Protein AF-A0A2M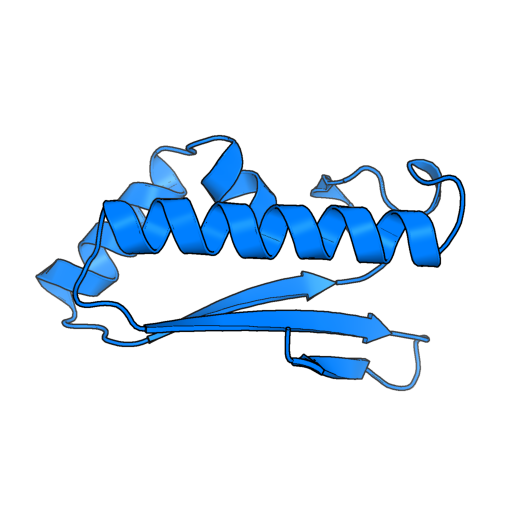6WX34-F1 (afdb_monomer_lite)

Radius of gyration: 13.76 Å; chains: 1; bounding box: 34×22×38 Å

Organism: NCBI:txid1974513

Foldseek 3Di:
DFPLLVCLVVVPVVSVVVLVCCCPVVVDAEDEDEHEAQGVVCVGPVNAPDSVRVVVVSVVSLVVSVVSCCVVRVRHHYWYWYWYDPPPDIDTDTD

Structure (mmCIF, N/CA/C/O backbone):
data_AF-A0A2M6WX34-F1
#
_entry.id   AF-A0A2M6WX34-F1
#
loop_
_atom_site.group_PDB
_atom_site.id
_atom_site.type_symbol
_atom_site.label_atom_id
_atom_site.label_alt_id
_atom_site.label_comp_id
_atom_site.label_asym_id
_atom_site.label_entity_id
_atom_site.label_seq_id
_atom_site.pdbx_PDB_ins_code
_atom_site.Cartn_x
_atom_site.Cartn_y
_atom_site.Cartn_z
_atom_site.occupancy
_atom_site.B_iso_or_equiv
_atom_site.auth_seq_id
_atom_site.auth_comp_id
_atom_site.auth_asym_id
_atom_site.auth_atom_id
_atom_site.pdbx_PDB_model_num
ATOM 1 N N . MET A 1 1 ? 8.625 5.002 6.043 1.00 50.88 1 MET A N 1
ATOM 2 C CA . MET A 1 1 ? 7.659 6.014 5.564 1.00 50.88 1 MET A CA 1
ATOM 3 C C . MET A 1 1 ? 6.290 5.628 6.093 1.00 50.88 1 MET A C 1
ATOM 5 O O . MET A 1 1 ? 5.923 4.470 5.941 1.00 50.88 1 MET A O 1
ATOM 9 N N . ALA A 1 2 ? 5.576 6.537 6.755 1.00 62.66 2 ALA A N 1
ATOM 10 C CA . ALA A 1 2 ? 4.171 6.301 7.087 1.00 62.66 2 ALA A CA 1
ATOM 11 C C . ALA A 1 2 ? 3.320 6.454 5.810 1.00 62.66 2 ALA A C 1
ATOM 13 O O . ALA A 1 2 ? 3.632 7.304 4.980 1.00 62.66 2 ALA A O 1
ATOM 14 N N . GLY A 1 3 ? 2.269 5.644 5.647 1.00 76.31 3 GLY A N 1
ATOM 15 C CA . GLY A 1 3 ? 1.323 5.766 4.529 1.00 76.31 3 GLY A CA 1
ATOM 16 C C . GLY A 1 3 ? 1.855 5.314 3.165 1.00 76.31 3 GLY A C 1
ATOM 17 O O . GLY A 1 3 ? 1.828 6.089 2.217 1.00 76.31 3 GLY A O 1
ATOM 18 N N . GLY A 1 4 ? 2.300 4.059 3.034 1.00 81.12 4 GLY A N 1
ATOM 19 C CA . GLY A 1 4 ? 2.825 3.526 1.765 1.00 81.12 4 GLY A CA 1
ATOM 20 C C . GLY A 1 4 ? 1.858 3.672 0.580 1.00 81.12 4 GLY A C 1
ATOM 21 O O . GLY A 1 4 ? 2.244 4.202 -0.457 1.00 81.12 4 GLY A O 1
ATOM 22 N N . ALA A 1 5 ? 0.587 3.288 0.752 1.00 86.81 5 ALA A N 1
ATOM 23 C CA . ALA A 1 5 ? -0.439 3.474 -0.280 1.00 86.81 5 ALA A CA 1
ATOM 24 C C . ALA A 1 5 ? -0.663 4.959 -0.614 1.00 86.81 5 ALA A C 1
ATOM 26 O O . ALA A 1 5 ? -0.714 5.330 -1.783 1.00 86.81 5 ALA A O 1
ATOM 27 N N . LYS A 1 6 ? -0.706 5.819 0.410 1.00 89.38 6 LYS A N 1
ATOM 28 C CA . LYS A 1 6 ? -0.867 7.267 0.247 1.00 89.38 6 LYS A CA 1
ATOM 29 C C . LYS A 1 6 ? 0.273 7.882 -0.561 1.00 89.38 6 LYS A C 1
ATOM 31 O O . LYS A 1 6 ? 0.016 8.628 -1.491 1.00 89.38 6 LYS A O 1
ATOM 36 N N . ALA A 1 7 ? 1.519 7.502 -0.287 1.00 88.69 7 ALA A N 1
ATOM 37 C CA . ALA A 1 7 ? 2.670 8.024 -1.020 1.00 88.69 7 ALA A CA 1
ATOM 38 C C . ALA A 1 7 ? 2.654 7.648 -2.516 1.00 88.69 7 ALA A C 1
ATOM 40 O O . ALA A 1 7 ? 3.112 8.430 -3.352 1.00 88.69 7 ALA A O 1
ATOM 41 N N . VAL A 1 8 ? 2.108 6.473 -2.857 1.00 89.50 8 VAL A N 1
ATOM 42 C CA . VAL A 1 8 ? 1.879 6.064 -4.254 1.00 89.50 8 VAL A CA 1
ATOM 43 C C . VAL A 1 8 ? 0.767 6.899 -4.892 1.00 89.50 8 VAL A C 1
ATOM 45 O O . VAL A 1 8 ? 0.937 7.362 -6.016 1.00 89.50 8 VAL A O 1
ATOM 48 N N . LEU A 1 9 ? -0.345 7.121 -4.183 1.00 90.69 9 LEU A N 1
ATOM 49 C CA . LEU A 1 9 ? -1.466 7.939 -4.664 1.00 90.69 9 LEU A CA 1
ATOM 50 C C . LEU A 1 9 ? -1.068 9.395 -4.892 1.00 90.69 9 LEU A C 1
ATOM 52 O O . LEU A 1 9 ? -1.366 9.959 -5.942 1.00 90.69 9 LEU A O 1
ATOM 56 N N . ASP A 1 10 ? -0.308 9.958 -3.958 1.00 90.75 10 ASP A N 1
ATOM 57 C CA . ASP A 1 10 ? 0.250 11.307 -4.045 1.00 90.75 10 ASP A CA 1
ATOM 58 C C . ASP A 1 10 ? 1.350 11.408 -5.124 1.00 90.75 10 ASP A C 1
ATOM 60 O O . ASP A 1 10 ? 1.933 12.470 -5.319 1.00 90.75 10 ASP A O 1
ATOM 64 N N . SER A 1 11 ? 1.649 10.309 -5.835 1.00 82.06 11 SER A N 1
ATOM 65 C CA . SER A 1 11 ? 2.666 10.227 -6.889 1.00 82.06 11 SER A CA 1
ATOM 66 C C . SER A 1 11 ? 4.025 10.756 -6.434 1.00 82.06 11 SER A C 1
ATOM 68 O O . SER A 1 11 ? 4.732 11.431 -7.181 1.00 82.06 11 SER A O 1
ATOM 70 N N . THR A 1 12 ? 4.402 10.438 -5.192 1.00 85.25 12 THR A N 1
ATOM 71 C CA . THR A 1 12 ? 5.666 10.900 -4.615 1.00 85.25 12 THR A CA 1
ATOM 72 C C . THR A 1 12 ? 6.823 10.358 -5.452 1.00 85.25 12 THR A C 1
ATOM 74 O O . THR A 1 12 ? 7.037 9.142 -5.500 1.00 85.25 12 THR A O 1
ATOM 77 N N . GLU A 1 13 ? 7.585 11.253 -6.089 1.00 88.56 13 GLU A N 1
ATOM 78 C CA . GLU A 1 13 ? 8.639 10.892 -7.048 1.00 88.56 13 GLU A CA 1
ATOM 79 C C . GLU A 1 13 ? 9.631 9.884 -6.453 1.00 88.56 13 GLU A C 1
ATOM 81 O O . GLU A 1 13 ? 9.960 8.879 -7.080 1.00 88.56 13 GLU A O 1
ATOM 86 N N . THR A 1 14 ? 10.019 10.081 -5.192 1.00 90.25 14 THR A N 1
ATOM 87 C CA . THR A 1 14 ? 10.921 9.182 -4.462 1.00 90.25 14 THR A CA 1
ATOM 88 C C . THR A 1 14 ? 10.399 7.745 -4.389 1.00 90.25 14 THR A C 1
ATOM 90 O O . THR A 1 14 ? 11.173 6.804 -4.552 1.00 90.25 14 THR A O 1
ATOM 93 N N . VAL A 1 15 ? 9.095 7.551 -4.160 1.00 92.12 15 VAL A N 1
ATOM 94 C CA . VAL A 1 15 ? 8.496 6.212 -4.038 1.00 92.12 15 VAL A CA 1
ATOM 95 C C . VAL A 1 15 ? 8.397 5.543 -5.401 1.00 92.12 15 VAL A C 1
ATOM 97 O O . VAL A 1 15 ? 8.803 4.391 -5.541 1.00 92.12 15 VAL A O 1
ATOM 100 N N . LEU A 1 16 ? 7.924 6.261 -6.421 1.00 92.62 16 LEU A N 1
ATOM 101 C CA . LEU A 1 16 ? 7.824 5.710 -7.773 1.00 92.62 16 LEU A CA 1
ATOM 102 C C . LEU A 1 16 ? 9.203 5.363 -8.346 1.00 92.62 16 LEU A C 1
ATOM 104 O O . LEU A 1 16 ? 9.365 4.295 -8.932 1.00 92.62 16 LEU A O 1
ATOM 108 N N . LYS A 1 17 ? 10.213 6.203 -8.101 1.00 94.56 17 LYS A N 1
ATOM 109 C CA . LYS A 1 17 ? 11.600 5.942 -8.502 1.00 94.56 17 LYS A CA 1
ATOM 110 C C . LYS A 1 17 ? 12.204 4.749 -7.762 1.00 94.56 17 LYS A C 1
ATOM 112 O O . LYS A 1 17 ? 12.927 3.957 -8.360 1.00 94.56 17 LYS A O 1
ATOM 117 N N . ALA A 1 18 ? 11.891 4.570 -6.478 1.00 94.38 18 ALA A N 1
ATOM 118 C CA . ALA A 1 18 ? 12.322 3.386 -5.736 1.00 94.38 18 ALA A CA 1
ATOM 119 C C . ALA A 1 18 ? 11.705 2.097 -6.311 1.00 94.38 18 ALA A C 1
ATOM 121 O O . ALA A 1 18 ? 12.412 1.103 -6.473 1.00 94.38 18 ALA A O 1
ATOM 122 N N . ILE A 1 19 ? 10.417 2.128 -6.671 1.00 94.75 19 ILE A N 1
ATOM 123 C CA . ILE A 1 19 ? 9.730 1.005 -7.329 1.00 94.75 19 ILE A CA 1
ATOM 124 C C . ILE A 1 19 ? 10.348 0.720 -8.703 1.00 94.75 19 ILE A C 1
ATOM 126 O O . ILE A 1 19 ? 10.602 -0.437 -9.035 1.00 94.75 19 ILE A O 1
ATOM 130 N N . GLU A 1 20 ? 10.650 1.759 -9.481 1.00 95.56 20 GLU A N 1
ATOM 131 C CA . GLU A 1 20 ? 11.307 1.627 -10.782 1.00 95.56 20 GLU A CA 1
ATOM 132 C C . GLU A 1 20 ? 12.689 0.977 -10.662 1.00 95.56 20 GLU A C 1
ATOM 134 O O . GLU A 1 20 ? 12.993 0.032 -11.390 1.00 95.56 20 GLU A O 1
ATOM 139 N N . ILE A 1 21 ? 13.527 1.437 -9.729 1.00 96.00 21 ILE A N 1
ATOM 140 C CA . ILE A 1 21 ? 14.854 0.855 -9.488 1.00 96.00 21 ILE A CA 1
ATOM 141 C C . ILE A 1 21 ? 14.718 -0.607 -9.049 1.00 96.00 21 ILE A C 1
ATOM 143 O O . ILE A 1 21 ? 15.429 -1.475 -9.559 1.00 96.00 21 ILE A O 1
ATOM 147 N N . PHE A 1 22 ? 13.773 -0.906 -8.155 1.00 95.94 22 PHE A N 1
ATOM 148 C CA . PHE A 1 22 ? 13.485 -2.273 -7.726 1.00 95.94 22 PHE A CA 1
ATOM 149 C C . PHE A 1 22 ? 13.111 -3.184 -8.906 1.00 95.94 22 PHE A C 1
ATOM 151 O O . PHE A 1 22 ? 13.685 -4.264 -9.052 1.00 95.94 22 PHE A O 1
ATOM 158 N N . ALA A 1 23 ? 12.208 -2.736 -9.781 1.00 95.44 23 ALA A N 1
ATOM 159 C CA . ALA A 1 23 ? 11.758 -3.507 -10.936 1.00 95.44 23 ALA A CA 1
ATOM 160 C C . ALA A 1 23 ? 12.851 -3.666 -12.007 1.00 95.44 23 ALA A C 1
ATOM 162 O O . ALA A 1 23 ? 13.060 -4.757 -12.535 1.00 95.44 23 ALA A O 1
ATOM 163 N N . THR A 1 24 ? 13.563 -2.584 -12.332 1.00 94.56 24 THR A N 1
ATOM 164 C CA . THR A 1 24 ? 14.446 -2.533 -13.509 1.00 94.56 24 THR A CA 1
ATOM 165 C C . THR A 1 24 ? 15.889 -2.923 -13.212 1.00 94.56 24 THR A C 1
ATOM 167 O O . THR A 1 24 ? 16.530 -3.545 -14.057 1.00 94.56 24 THR A O 1
ATOM 170 N N . LYS A 1 25 ? 16.420 -2.566 -12.036 1.00 95.69 25 LYS A N 1
ATOM 171 C CA . LYS A 1 25 ? 17.827 -2.805 -11.666 1.00 95.69 25 LYS A CA 1
ATOM 172 C C . LYS A 1 25 ? 18.002 -4.025 -10.782 1.00 95.69 25 LYS A C 1
ATOM 174 O O . LYS A 1 25 ? 19.005 -4.717 -10.902 1.00 95.69 25 LYS A O 1
ATOM 179 N N . HIS A 1 26 ? 17.034 -4.287 -9.910 1.00 95.44 26 HIS A N 1
ATOM 180 C CA . HIS A 1 26 ? 17.080 -5.436 -9.007 1.00 95.44 26 HIS A CA 1
ATOM 181 C C . HIS A 1 26 ? 16.205 -6.601 -9.469 1.00 95.44 26 HIS A C 1
ATOM 183 O O . HIS A 1 26 ? 16.199 -7.641 -8.816 1.00 95.44 26 HIS A O 1
ATOM 189 N N . HIS A 1 27 ? 15.489 -6.448 -10.591 1.00 94.19 27 HIS A N 1
ATOM 190 C CA . HIS A 1 27 ? 14.606 -7.473 -11.157 1.00 94.19 27 HIS A CA 1
ATOM 191 C C . HIS A 1 27 ? 13.601 -8.028 -10.140 1.00 94.19 27 HIS A C 1
ATOM 193 O O . HIS A 1 27 ? 13.228 -9.205 -10.175 1.00 94.19 27 HIS A O 1
ATOM 199 N N . GLY A 1 28 ? 13.170 -7.167 -9.218 1.00 95.62 28 GLY A N 1
ATOM 200 C CA . GLY A 1 28 ? 12.131 -7.480 -8.260 1.00 95.62 28 GLY A CA 1
ATOM 201 C C . GLY A 1 28 ? 10.828 -7.821 -8.977 1.00 95.62 28 GLY A C 1
ATOM 202 O O . GLY A 1 28 ? 10.495 -7.216 -9.992 1.00 95.62 28 GLY A O 1
ATOM 203 N N . ARG A 1 29 ? 10.096 -8.811 -8.458 1.00 95.81 29 ARG A N 1
ATOM 204 C CA . ARG A 1 29 ? 8.856 -9.312 -9.082 1.00 95.81 29 ARG A CA 1
ATOM 205 C C . ARG A 1 29 ? 7.610 -9.098 -8.245 1.00 95.81 29 ARG A C 1
ATOM 207 O O . ARG A 1 29 ? 6.514 -9.233 -8.768 1.00 95.81 29 ARG A O 1
ATOM 214 N N . LYS A 1 30 ? 7.764 -8.805 -6.955 1.00 96.88 30 LYS A N 1
ATOM 215 C CA . LYS A 1 30 ? 6.645 -8.721 -6.023 1.00 96.88 30 LYS A CA 1
ATOM 216 C C . LYS A 1 30 ? 6.821 -7.564 -5.057 1.00 96.88 30 LYS A C 1
ATOM 218 O O . LYS A 1 30 ? 7.880 -7.425 -4.449 1.00 96.88 30 LYS A O 1
ATOM 223 N N . ILE A 1 31 ? 5.769 -6.771 -4.906 1.00 95.06 31 ILE A N 1
ATOM 224 C CA . ILE A 1 31 ? 5.649 -5.714 -3.907 1.00 95.06 31 ILE A CA 1
ATOM 225 C C . ILE A 1 31 ? 4.471 -6.043 -3.000 1.00 95.06 31 ILE A C 1
ATOM 227 O O . ILE A 1 31 ? 3.407 -6.460 -3.455 1.00 95.06 31 ILE A O 1
ATOM 231 N N . ILE A 1 32 ? 4.667 -5.832 -1.704 1.00 95.44 32 ILE A N 1
ATOM 232 C CA . ILE A 1 32 ? 3.597 -5.880 -0.717 1.00 95.44 32 ILE A CA 1
ATOM 233 C C . ILE A 1 32 ? 3.322 -4.445 -0.277 1.00 95.44 32 ILE A C 1
ATOM 235 O O . ILE A 1 32 ? 4.222 -3.773 0.228 1.00 95.44 32 ILE A O 1
ATOM 239 N N . ILE A 1 33 ? 2.088 -3.978 -0.465 1.00 93.81 33 ILE A N 1
ATOM 240 C CA . ILE A 1 33 ? 1.628 -2.708 0.099 1.00 93.81 33 ILE A CA 1
ATOM 241 C C . ILE A 1 33 ? 0.741 -3.024 1.286 1.00 93.81 33 ILE A C 1
ATOM 243 O O . ILE A 1 33 ? -0.213 -3.794 1.186 1.00 93.81 33 ILE A O 1
ATOM 247 N N . LEU A 1 34 ? 1.049 -2.390 2.407 1.00 93.00 34 LEU A N 1
ATOM 248 C CA . LEU A 1 34 ? 0.282 -2.540 3.623 1.00 93.00 34 LEU A CA 1
ATOM 249 C C . LEU A 1 34 ? -0.186 -1.184 4.140 1.00 93.00 34 LEU A C 1
ATOM 251 O O . LEU A 1 34 ? 0.562 -0.204 4.109 1.00 93.00 34 LEU A O 1
ATOM 255 N N . SER A 1 35 ? -1.431 -1.136 4.601 1.00 92.25 35 SER A N 1
ATOM 256 C CA . SER A 1 35 ? -1.946 -0.029 5.406 1.00 92.25 35 SER A CA 1
ATOM 257 C C . SER A 1 35 ? -2.346 -0.579 6.762 1.00 92.25 35 SER A C 1
ATOM 259 O O . SER A 1 35 ? -2.990 -1.619 6.839 1.00 92.25 35 SER A O 1
ATOM 261 N N . HIS A 1 36 ? -1.939 0.099 7.826 1.00 91.56 36 HIS A N 1
ATOM 262 C CA . HIS A 1 36 ? -2.293 -0.286 9.183 1.00 91.56 36 HIS A CA 1
ATOM 263 C C . HIS A 1 36 ? -3.339 0.668 9.744 1.00 91.56 36 HIS A C 1
ATOM 265 O O . HIS A 1 36 ? -3.423 1.821 9.322 1.00 91.56 36 HIS A O 1
ATOM 271 N N . ARG A 1 37 ? -4.106 0.185 10.713 1.00 89.44 37 ARG A N 1
ATOM 272 C CA . ARG A 1 37 ? -5.006 1.002 11.519 1.00 89.44 37 ARG A CA 1
ATOM 273 C C . ARG A 1 37 ? -4.245 2.058 12.319 1.00 89.44 37 ARG A C 1
ATOM 275 O O . ARG A 1 37 ? -3.084 1.849 12.672 1.00 89.44 37 ARG A O 1
ATOM 282 N N . ASP A 1 38 ? -4.904 3.174 12.608 1.00 88.81 38 ASP A N 1
ATOM 283 C CA . ASP A 1 38 ? -4.333 4.342 13.277 1.00 88.81 38 ASP A CA 1
ATOM 284 C C . ASP A 1 38 ? -3.105 4.892 12.534 1.00 88.81 38 ASP A C 1
ATOM 286 O O . ASP A 1 38 ? -2.054 5.207 13.098 1.00 88.81 38 ASP A O 1
ATOM 290 N N . CYS A 1 39 ? -3.199 4.955 11.203 1.00 86.19 39 CYS A N 1
ATOM 291 C CA . CYS A 1 39 ? -2.081 5.419 10.396 1.00 86.19 39 CYS A CA 1
ATOM 292 C C . CYS A 1 39 ? -1.916 6.938 10.497 1.00 86.19 39 CYS A C 1
ATOM 294 O O . CYS A 1 39 ? -2.735 7.707 9.990 1.00 86.19 39 CYS A O 1
ATOM 296 N N . GLY A 1 40 ? -0.789 7.387 11.059 1.00 84.69 40 GLY A N 1
ATOM 297 C CA . GLY A 1 40 ? -0.478 8.813 11.202 1.00 84.69 40 GLY A CA 1
ATOM 298 C C . GLY A 1 40 ? -0.466 9.594 9.881 1.00 84.69 40 GLY A C 1
ATOM 299 O O . GLY A 1 40 ? -0.854 10.758 9.855 1.00 84.69 40 GLY A O 1
ATOM 300 N N . ALA A 1 41 ? -0.125 8.955 8.756 1.00 86.31 41 ALA A N 1
ATOM 301 C CA . ALA A 1 41 ? -0.173 9.598 7.436 1.00 86.31 41 ALA A CA 1
ATOM 302 C C . ALA A 1 41 ? -1.602 9.950 6.982 1.00 86.31 41 ALA A C 1
ATOM 304 O O . ALA A 1 41 ? -1.783 10.805 6.113 1.00 86.31 41 ALA A O 1
ATOM 305 N N . TYR A 1 42 ? -2.607 9.302 7.569 1.00 86.00 42 TYR A N 1
ATOM 306 C CA . TYR A 1 42 ? -4.026 9.546 7.330 1.00 86.00 42 TYR A CA 1
ATOM 307 C C . TYR A 1 42 ? -4.680 10.387 8.436 1.00 86.00 42 TYR A C 1
ATOM 309 O O . TYR A 1 42 ? -5.872 10.653 8.359 1.00 86.00 42 TYR A O 1
ATOM 317 N N . GLY A 1 43 ? -3.910 10.843 9.431 1.00 86.88 43 GLY A N 1
ATOM 318 C CA . GLY A 1 43 ? -4.421 11.587 10.587 1.00 86.88 43 GLY A CA 1
ATOM 319 C C . GLY A 1 43 ? -4.848 10.709 11.770 1.00 86.88 43 GLY A C 1
ATOM 320 O O . GLY A 1 43 ? -5.405 11.231 12.737 1.00 86.88 43 GLY A O 1
ATOM 321 N N . GLY A 1 44 ? -4.558 9.403 11.716 1.00 88.31 44 GLY A N 1
ATOM 322 C CA . GLY A 1 44 ? -4.885 8.434 12.764 1.00 88.31 44 GLY A CA 1
ATOM 323 C C . GLY A 1 44 ? -6.388 8.239 12.973 1.00 88.31 44 GLY A C 1
ATOM 324 O O . GLY A 1 44 ? -7.212 8.722 12.197 1.00 88.31 44 GLY A O 1
ATOM 325 N N . ILE A 1 45 ? -6.757 7.576 14.070 1.00 85.88 45 ILE A N 1
ATOM 326 C CA . ILE A 1 45 ? -8.154 7.243 14.405 1.00 85.88 45 ILE A CA 1
ATOM 327 C C . ILE A 1 45 ? -9.088 8.460 14.470 1.00 85.88 45 ILE A C 1
ATOM 329 O O . ILE A 1 45 ? -10.291 8.328 14.269 1.00 85.88 45 ILE A O 1
ATOM 333 N N . LYS A 1 46 ? -8.554 9.661 14.733 1.00 90.44 46 LYS A N 1
ATOM 334 C CA . LYS A 1 46 ? -9.341 10.902 14.843 1.00 90.44 46 LYS A CA 1
ATOM 335 C C . LYS A 1 46 ? -9.813 11.439 13.490 1.00 90.44 46 LYS A C 1
ATOM 337 O O . LYS A 1 46 ? -10.700 12.288 13.464 1.00 90.44 46 LYS A O 1
ATOM 342 N N . ALA A 1 47 ? -9.217 10.986 12.389 1.00 91.75 47 ALA A N 1
ATOM 343 C CA . ALA A 1 47 ? -9.570 11.428 11.043 1.00 91.75 47 ALA A CA 1
ATOM 344 C C . ALA A 1 47 ? -10.789 10.694 10.456 1.00 91.75 47 ALA A C 1
ATOM 346 O O . ALA A 1 47 ? -11.295 11.099 9.410 1.00 91.75 47 ALA A O 1
ATOM 347 N N . PHE A 1 48 ? -11.267 9.638 11.121 1.00 93.50 48 PHE A N 1
ATOM 348 C CA . PHE A 1 48 ? -12.312 8.750 10.619 1.00 93.50 48 PHE A CA 1
ATOM 349 C C . PHE A 1 48 ? -13.529 8.735 11.535 1.00 93.50 48 PHE A C 1
ATOM 351 O O . PHE A 1 48 ? -13.431 8.952 12.742 1.00 93.50 48 PHE A O 1
ATOM 358 N N . LYS A 1 49 ? -14.701 8.460 10.957 1.00 93.38 49 LYS A N 1
ATOM 359 C CA . LYS A 1 49 ? -15.962 8.415 11.718 1.00 93.38 49 LYS A CA 1
ATOM 360 C C . LYS A 1 49 ? -16.102 7.138 12.543 1.00 93.38 49 LYS A C 1
ATOM 362 O O . LYS A 1 49 ? -16.777 7.137 13.569 1.00 93.38 49 LYS A O 1
ATOM 367 N N . SER A 1 50 ? -15.503 6.050 12.072 1.00 93.69 50 SER A N 1
ATOM 368 C CA . SER A 1 50 ? -15.514 4.742 12.720 1.00 93.69 50 SER A CA 1
ATOM 369 C C . SER A 1 50 ? -14.323 3.894 12.248 1.00 93.69 50 SER A C 1
ATOM 371 O O . SER A 1 50 ? -13.724 4.195 11.213 1.00 93.69 50 SER A O 1
ATOM 373 N N . PRO A 1 51 ? -13.988 2.799 12.954 1.00 90.19 51 PRO A N 1
ATOM 374 C CA . PRO A 1 51 ? -12.980 1.842 12.491 1.00 90.19 51 PRO A CA 1
ATOM 375 C C . PRO A 1 51 ? -13.277 1.239 11.111 1.00 90.19 51 PRO A C 1
ATOM 377 O O . PRO A 1 51 ? -12.367 0.974 10.331 1.00 90.19 51 PRO A O 1
ATOM 380 N N . GLU A 1 52 ? -14.556 1.030 10.795 1.00 93.19 52 GLU A N 1
ATOM 381 C CA . GLU A 1 52 ? -14.986 0.529 9.487 1.00 93.19 52 GLU A CA 1
ATOM 382 C C . GLU A 1 52 ? -14.791 1.577 8.385 1.00 93.19 52 GLU A C 1
ATOM 384 O O . GLU A 1 52 ? -14.384 1.233 7.277 1.00 93.19 52 GLU A O 1
ATOM 389 N N . ASP A 1 53 ? -15.040 2.856 8.683 1.00 94.50 53 ASP A N 1
ATOM 390 C CA . ASP A 1 53 ? -14.775 3.978 7.773 1.00 94.50 53 ASP A CA 1
ATOM 391 C C . ASP A 1 53 ? -13.274 4.083 7.447 1.00 94.50 53 ASP A C 1
ATOM 393 O O . ASP A 1 53 ? -12.896 4.160 6.275 1.00 94.50 53 ASP A O 1
ATOM 397 N N . GLU A 1 54 ? -12.418 3.958 8.468 1.00 93.88 54 GLU A N 1
ATOM 398 C CA . GLU A 1 54 ? -10.962 3.884 8.309 1.00 93.88 54 GLU A CA 1
ATOM 399 C C . GLU A 1 54 ? -10.546 2.703 7.426 1.00 93.88 54 GLU A C 1
ATOM 401 O O . GLU A 1 54 ? -9.861 2.893 6.416 1.00 93.88 54 GLU A O 1
ATOM 406 N N . LYS A 1 55 ? -10.998 1.486 7.756 1.00 93.44 55 LYS A N 1
ATOM 407 C CA . LYS A 1 55 ? -10.671 0.277 6.987 1.00 93.44 55 LYS A CA 1
ATOM 408 C C . LYS A 1 55 ? -11.103 0.415 5.528 1.00 93.44 55 LYS A C 1
ATOM 410 O O . LYS A 1 55 ? -10.309 0.165 4.626 1.00 93.44 55 LYS A O 1
ATOM 415 N N . ASN A 1 56 ? -12.326 0.879 5.279 1.00 94.88 56 ASN A N 1
ATOM 416 C CA . ASN A 1 56 ? -12.846 1.075 3.928 1.00 94.88 56 ASN A CA 1
ATOM 417 C C . ASN A 1 56 ? -12.022 2.087 3.127 1.00 94.88 56 ASN A C 1
ATOM 419 O O . ASN A 1 56 ? -11.746 1.857 1.946 1.00 94.88 56 ASN A O 1
ATOM 423 N N . LYS A 1 57 ? -11.618 3.204 3.743 1.00 94.81 57 LYS A N 1
ATOM 424 C CA . LYS A 1 57 ? -10.775 4.205 3.084 1.00 94.81 57 LYS A CA 1
ATOM 425 C C . LYS A 1 57 ? -9.391 3.642 2.765 1.00 94.81 57 LYS A C 1
ATOM 427 O O . LYS A 1 57 ? -8.959 3.726 1.617 1.00 94.81 57 LYS A O 1
ATOM 432 N N . LEU A 1 58 ? -8.731 3.019 3.737 1.00 94.44 58 LEU A N 1
ATOM 433 C CA . LEU A 1 58 ? -7.399 2.441 3.560 1.00 94.44 58 LEU A CA 1
ATOM 434 C C . LEU A 1 58 ? -7.392 1.314 2.517 1.00 94.44 58 LEU A C 1
ATOM 436 O O . LEU A 1 58 ? -6.496 1.266 1.678 1.00 94.44 58 LEU A O 1
ATOM 440 N N . THR A 1 59 ? -8.418 0.461 2.494 1.00 95.56 59 THR A N 1
ATOM 441 C CA . THR A 1 59 ? -8.595 -0.582 1.471 1.00 95.56 59 THR A CA 1
ATOM 442 C C . THR A 1 59 ? -8.785 0.004 0.072 1.00 95.56 59 THR A C 1
ATOM 444 O O . THR A 1 59 ? -8.138 -0.445 -0.876 1.00 95.56 59 THR A O 1
ATOM 447 N N . LYS A 1 60 ? -9.614 1.045 -0.086 1.00 96.69 60 LYS A N 1
ATOM 448 C CA . LYS A 1 60 ? -9.774 1.736 -1.381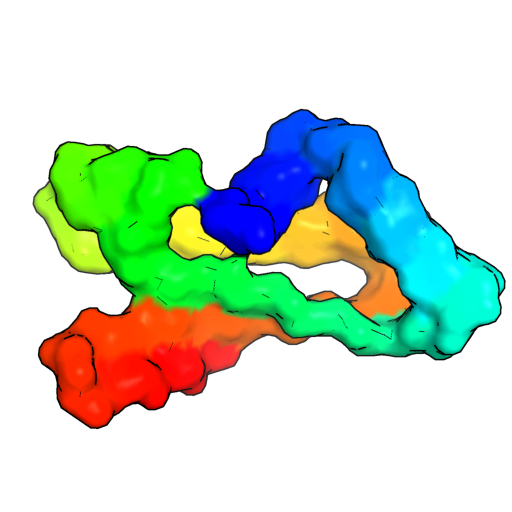 1.00 96.69 60 LYS A CA 1
ATOM 449 C C . LYS A 1 60 ? -8.461 2.343 -1.871 1.00 96.69 60 LYS A C 1
ATOM 451 O O . LYS A 1 60 ? -8.152 2.271 -3.063 1.00 96.69 60 LYS A O 1
ATOM 456 N N . ASP A 1 61 ? -7.685 2.906 -0.956 1.00 96.25 61 ASP A N 1
ATOM 457 C CA . ASP A 1 61 ? -6.412 3.542 -1.271 1.00 96.25 61 ASP A CA 1
ATOM 458 C C . ASP A 1 61 ? -5.333 2.500 -1.620 1.00 96.25 61 ASP A C 1
ATOM 460 O O . ASP A 1 61 ? -4.584 2.694 -2.577 1.00 96.25 61 ASP A O 1
ATOM 464 N N . LEU A 1 62 ? -5.317 1.341 -0.948 1.00 96.50 62 LEU A N 1
ATOM 465 C CA . LEU A 1 62 ? -4.490 0.182 -1.314 1.00 96.50 62 LEU A CA 1
ATOM 466 C C . LEU A 1 62 ? -4.790 -0.317 -2.736 1.00 96.50 62 LEU A C 1
ATOM 468 O O . LEU A 1 62 ? -3.870 -0.504 -3.534 1.00 96.50 62 LEU A O 1
ATOM 472 N N . ILE A 1 63 ? -6.070 -0.498 -3.074 1.00 97.12 63 ILE A N 1
ATOM 473 C CA . ILE A 1 63 ? -6.500 -0.946 -4.409 1.00 97.12 63 ILE A CA 1
ATOM 474 C C . ILE A 1 63 ? -6.082 0.069 -5.478 1.00 97.12 63 ILE A C 1
ATOM 476 O O . ILE A 1 63 ? -5.560 -0.301 -6.532 1.00 97.12 63 ILE A O 1
ATOM 480 N N . SER A 1 64 ? -6.258 1.358 -5.191 1.00 96.81 64 SER A N 1
ATOM 481 C CA . SER A 1 64 ? -5.880 2.441 -6.101 1.00 96.81 64 SER A CA 1
AT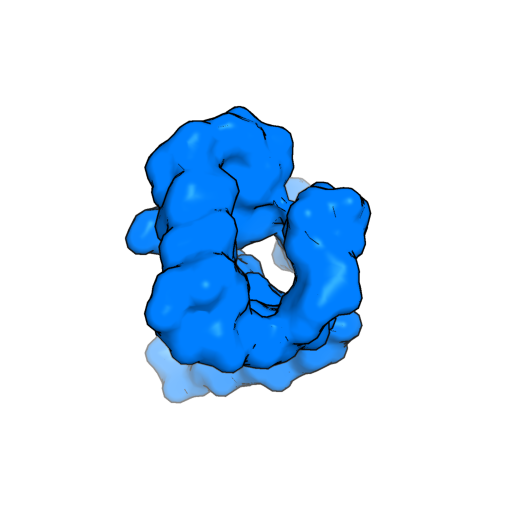OM 482 C C . SER A 1 64 ? -4.360 2.511 -6.303 1.00 96.81 64 SER A C 1
ATOM 484 O O . SER A 1 64 ? -3.894 2.641 -7.434 1.00 96.81 64 SER A O 1
ATOM 486 N N . ALA A 1 65 ? -3.571 2.324 -5.240 1.00 95.75 65 ALA A N 1
ATOM 487 C CA . ALA A 1 65 ? -2.114 2.238 -5.329 1.00 95.75 65 ALA A CA 1
ATOM 488 C C . ALA A 1 65 ? -1.660 1.030 -6.167 1.00 95.75 65 ALA A C 1
ATOM 490 O O . ALA A 1 65 ? -0.790 1.171 -7.026 1.00 95.75 65 ALA A O 1
ATOM 491 N N . LYS A 1 66 ? -2.287 -0.143 -5.988 1.00 96.56 66 LYS A N 1
ATOM 492 C CA . LYS A 1 66 ? -2.035 -1.323 -6.831 1.00 96.56 66 LYS A CA 1
ATOM 493 C C . LYS A 1 66 ? -2.302 -1.042 -8.303 1.00 96.56 66 LYS A C 1
ATOM 495 O O . LYS A 1 66 ? -1.499 -1.450 -9.136 1.00 96.56 66 LYS A O 1
ATOM 500 N N . LYS A 1 67 ? -3.387 -0.332 -8.625 1.00 96.19 67 LYS A N 1
ATOM 501 C CA . LYS A 1 67 ? -3.694 0.061 -10.004 1.00 96.19 67 LYS A CA 1
ATOM 502 C C . LYS A 1 67 ? -2.584 0.937 -10.596 1.00 96.19 67 LYS A C 1
ATOM 504 O O . LYS A 1 67 ? -2.068 0.598 -11.653 1.00 96.19 67 LYS A O 1
ATOM 509 N N . ILE A 1 68 ? -2.155 1.984 -9.886 1.00 95.06 68 ILE A N 1
ATOM 510 C CA . ILE A 1 68 ? -1.075 2.883 -10.340 1.00 95.06 68 ILE A CA 1
ATOM 511 C C . ILE A 1 68 ? 0.229 2.113 -10.587 1.00 95.06 68 ILE A C 1
ATOM 513 O O . ILE A 1 68 ? 0.895 2.327 -11.601 1.00 95.06 68 ILE A O 1
ATOM 517 N N . ILE A 1 69 ? 0.604 1.210 -9.673 1.00 94.62 69 ILE A N 1
ATOM 518 C CA . ILE A 1 69 ? 1.811 0.389 -9.833 1.00 94.62 69 ILE A CA 1
ATOM 519 C C . ILE A 1 69 ? 1.656 -0.571 -11.012 1.00 94.62 69 ILE A C 1
ATOM 521 O O . ILE A 1 69 ? 2.569 -0.661 -11.822 1.00 94.62 69 ILE A O 1
ATOM 525 N N . GLY A 1 70 ? 0.515 -1.251 -11.143 1.00 94.06 70 GLY A N 1
ATOM 526 C CA . GLY A 1 70 ? 0.267 -2.200 -12.231 1.00 94.06 70 GLY A CA 1
ATOM 527 C C . GLY A 1 70 ? 0.245 -1.549 -13.617 1.00 94.06 70 GLY A C 1
ATOM 528 O O . GLY A 1 70 ? 0.736 -2.142 -14.572 1.00 94.06 70 GLY A O 1
ATOM 529 N N . GLU A 1 71 ? -0.260 -0.317 -13.726 1.00 94.31 71 GLU A N 1
ATOM 530 C CA . GLU A 1 71 ? -0.249 0.461 -14.973 1.00 94.31 71 GLU A CA 1
ATOM 531 C C . GLU A 1 71 ? 1.168 0.907 -15.370 1.00 94.31 71 GLU A C 1
ATOM 533 O O . GLU A 1 71 ? 1.493 0.941 -16.555 1.00 94.31 71 GLU A O 1
ATOM 538 N N . LYS A 1 72 ? 2.028 1.230 -14.394 1.00 93.62 72 LYS A N 1
ATOM 539 C CA . LYS A 1 72 ? 3.408 1.690 -14.643 1.00 93.62 72 LYS A CA 1
ATOM 540 C C . LYS A 1 72 ? 4.426 0.553 -14.759 1.00 93.62 72 LYS A C 1
ATOM 542 O O . LYS A 1 72 ? 5.410 0.685 -15.480 1.00 93.62 72 LYS A O 1
ATOM 547 N N . PHE A 1 73 ? 4.214 -0.546 -14.041 1.00 94.56 73 PHE A N 1
ATOM 548 C CA . PHE A 1 73 ? 5.184 -1.620 -13.839 1.00 94.56 73 PHE A CA 1
ATOM 549 C C . PHE A 1 73 ? 4.513 -2.986 -14.029 1.00 94.56 73 PHE A C 1
ATOM 551 O O . PHE A 1 73 ? 4.299 -3.741 -13.082 1.00 94.56 73 PHE A O 1
ATOM 558 N N . THR A 1 74 ? 4.200 -3.322 -15.278 1.00 91.88 74 THR A N 1
ATOM 559 C CA . THR A 1 74 ? 3.408 -4.510 -15.656 1.00 91.88 74 THR A CA 1
ATOM 560 C C . THR A 1 74 ? 4.022 -5.856 -15.254 1.00 91.88 74 THR A C 1
ATOM 562 O O . THR A 1 74 ? 3.310 -6.852 -15.173 1.00 91.88 74 THR A O 1
ATOM 565 N N . ALA A 1 75 ? 5.330 -5.901 -14.983 1.00 90.25 75 ALA A N 1
ATOM 566 C CA . ALA A 1 75 ? 6.034 -7.103 -14.533 1.00 90.25 75 ALA A CA 1
ATOM 567 C C . ALA A 1 75 ? 5.955 -7.347 -13.011 1.00 90.25 75 ALA A C 1
ATOM 569 O O . ALA A 1 75 ? 6.454 -8.370 -12.539 1.00 90.25 75 ALA A O 1
ATOM 570 N N . LEU A 1 76 ? 5.378 -6.417 -12.238 1.00 95.94 76 LEU A N 1
ATOM 571 C CA . LEU A 1 76 ? 5.282 -6.524 -10.783 1.00 95.94 76 LEU A CA 1
ATOM 572 C C . LEU A 1 76 ? 3.950 -7.136 -10.338 1.00 95.94 76 LEU A C 1
ATOM 574 O O . LEU A 1 76 ? 2.872 -6.630 -10.641 1.00 95.94 76 LEU A O 1
ATOM 578 N N . GLU A 1 77 ? 4.034 -8.174 -9.513 1.00 96.50 77 GLU A N 1
ATOM 579 C CA . GLU A 1 77 ? 2.928 -8.639 -8.686 1.00 96.50 77 GLU A CA 1
ATOM 580 C C . GLU A 1 77 ? 2.765 -7.709 -7.476 1.00 96.50 77 GLU A C 1
ATOM 582 O O . GLU A 1 77 ? 3.738 -7.370 -6.799 1.00 96.50 77 GLU A O 1
ATOM 587 N N . VAL A 1 78 ? 1.529 -7.302 -7.182 1.00 96.69 78 VAL A N 1
ATOM 588 C CA . VAL A 1 78 ? 1.224 -6.431 -6.040 1.00 96.69 78 VAL A CA 1
ATOM 589 C C . VAL A 1 78 ? 0.204 -7.106 -5.130 1.00 96.69 78 VAL A C 1
ATOM 591 O O . VAL A 1 78 ? -0.962 -7.282 -5.507 1.00 96.69 78 VAL A O 1
ATOM 594 N N . ASP A 1 79 ? 0.651 -7.444 -3.924 1.00 97.06 79 ASP A N 1
ATOM 595 C CA . ASP A 1 79 ? -0.183 -7.958 -2.840 1.00 97.06 79 ASP A CA 1
ATOM 596 C C . ASP A 1 79 ? -0.542 -6.834 -1.863 1.00 97.06 79 ASP A C 1
ATOM 598 O O . ASP A 1 79 ? 0.272 -5.956 -1.567 1.00 97.06 79 ASP A O 1
ATOM 602 N N . LEU A 1 80 ? -1.774 -6.874 -1.362 1.00 97.00 80 LEU A N 1
ATOM 603 C CA . LEU A 1 80 ? -2.343 -5.846 -0.502 1.00 97.00 80 LEU A CA 1
ATOM 604 C C . LEU A 1 80 ? -2.699 -6.443 0.855 1.00 97.00 80 LEU A C 1
ATOM 606 O O . LEU A 1 80 ? -3.313 -7.507 0.921 1.00 97.00 80 LEU A O 1
ATOM 610 N N . TYR A 1 81 ? -2.331 -5.745 1.927 1.00 95.75 81 TYR A N 1
ATOM 611 C CA . TYR A 1 81 ? -2.680 -6.143 3.286 1.00 95.75 81 TYR A CA 1
ATOM 612 C C . TYR A 1 81 ? -3.210 -4.969 4.102 1.00 95.75 81 TYR A C 1
ATOM 614 O O . TYR A 1 81 ? -2.657 -3.866 4.080 1.00 95.75 81 TYR A O 1
ATOM 622 N N . PHE A 1 82 ? -4.252 -5.235 4.877 1.00 94.00 82 PHE A N 1
ATOM 623 C CA . PHE A 1 82 ? -4.690 -4.380 5.965 1.00 94.00 82 PHE A CA 1
ATOM 624 C C . PHE A 1 82 ? -4.178 -4.951 7.289 1.00 94.00 82 PHE A C 1
ATOM 626 O O . PHE A 1 82 ? -4.338 -6.143 7.557 1.00 94.00 82 PHE A O 1
ATOM 633 N N . LEU A 1 83 ? -3.538 -4.116 8.108 1.00 92.44 83 LEU A N 1
ATOM 634 C CA . LEU A 1 83 ? -3.082 -4.501 9.442 1.00 92.44 83 LEU A CA 1
ATOM 635 C C . LEU A 1 83 ? -4.000 -3.895 10.498 1.00 92.44 83 LEU A C 1
ATOM 637 O O . LEU A 1 83 ? -4.065 -2.672 10.632 1.00 92.44 83 LEU A O 1
ATOM 641 N N . ASP A 1 84 ? -4.624 -4.751 11.299 1.00 89.62 84 ASP A N 1
ATOM 642 C CA . ASP A 1 84 ? -5.285 -4.340 12.537 1.00 89.62 84 ASP A CA 1
ATOM 643 C C . ASP A 1 84 ? -4.409 -4.736 13.728 1.00 89.62 84 ASP A C 1
ATOM 645 O O . ASP A 1 84 ? -3.888 -5.852 13.788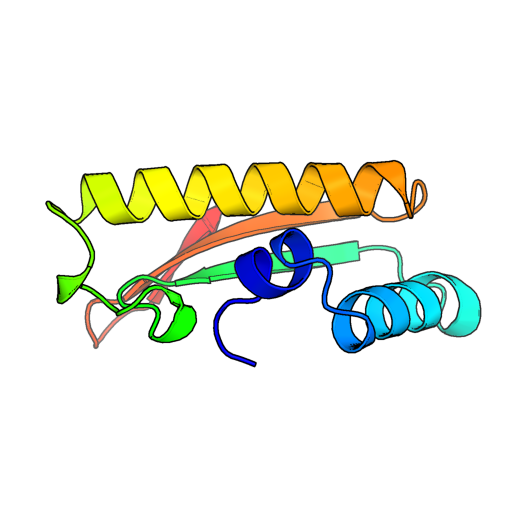 1.00 89.62 84 ASP A O 1
ATOM 649 N N . SER A 1 85 ? -4.212 -3.809 14.661 1.00 81.38 85 SER A N 1
ATOM 650 C CA . SER A 1 85 ? -3.425 -4.034 15.871 1.00 81.38 85 SER A CA 1
ATOM 651 C C . SER A 1 85 ? -4.220 -3.565 17.074 1.00 81.38 85 SER A C 1
ATOM 653 O O . SER A 1 85 ? -4.680 -2.426 17.117 1.00 81.38 85 SER A O 1
ATOM 655 N N . ASN A 1 86 ? -4.349 -4.439 18.068 1.00 69.81 86 ASN A N 1
ATOM 656 C CA . ASN A 1 86 ? -4.934 -4.108 19.365 1.00 69.81 86 ASN A CA 1
ATOM 657 C C . ASN A 1 86 ? -3.866 -3.9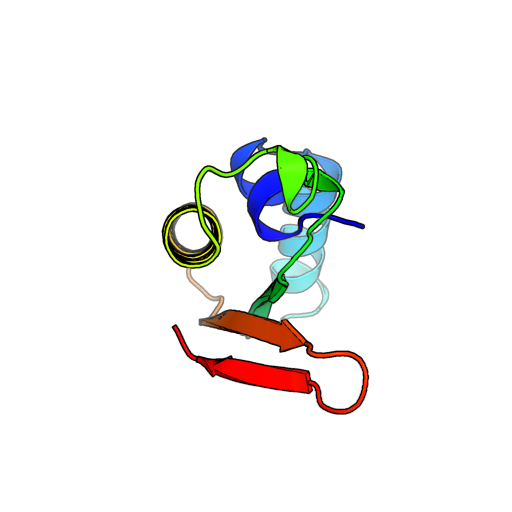21 20.462 1.00 69.81 86 ASN A C 1
ATOM 659 O O . ASN A 1 86 ? -4.199 -3.923 21.642 1.00 69.81 86 ASN A O 1
ATOM 663 N N . GLY A 1 87 ? -2.589 -3.781 20.086 1.00 69.81 87 GLY A N 1
ATOM 664 C CA . GLY A 1 87 ? -1.463 -3.594 21.010 1.00 69.81 87 GLY A CA 1
ATOM 665 C C . GLY A 1 87 ? -0.799 -4.891 21.490 1.00 69.81 87 GLY A C 1
ATOM 666 O O . 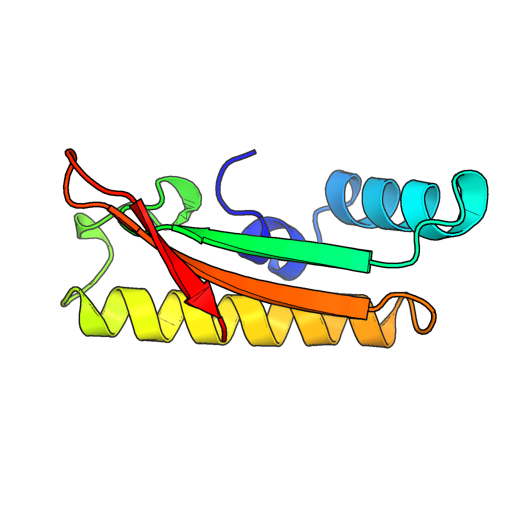GLY A 1 87 ? 0.386 -4.869 21.805 1.00 69.81 87 GLY A O 1
ATOM 667 N N . GLU A 1 88 ? -1.505 -6.025 21.468 1.00 74.31 88 GLU A N 1
ATOM 668 C CA . GLU A 1 88 ? -0.953 -7.342 21.837 1.00 74.31 88 GLU A CA 1
ATOM 669 C C . GLU A 1 88 ? -0.751 -8.258 20.627 1.00 74.31 88 GLU A C 1
ATOM 671 O O . GLU A 1 88 ? 0.151 -9.097 20.608 1.00 74.31 88 GLU A O 1
ATOM 676 N N . LYS A 1 89 ? -1.596 -8.110 19.602 1.00 82.44 89 LYS A N 1
ATOM 677 C CA . LYS A 1 89 ? -1.542 -8.901 18.373 1.00 82.44 89 LYS A CA 1
ATOM 678 C C . LYS A 1 89 ? -1.697 -8.005 17.158 1.00 82.44 89 LYS A C 1
ATOM 680 O O . LYS A 1 89 ? -2.499 -7.075 17.154 1.00 82.44 89 LYS A O 1
ATOM 685 N N . ILE A 1 90 ? -0.948 -8.348 16.116 1.00 87.19 90 ILE A N 1
ATOM 686 C CA . ILE A 1 90 ? -1.067 -7.750 14.789 1.00 87.19 90 ILE A CA 1
ATOM 687 C C . ILE A 1 90 ? -1.699 -8.799 13.880 1.00 87.19 90 ILE A C 1
ATOM 689 O O . ILE A 1 90 ? -1.157 -9.893 13.715 1.00 87.19 90 ILE A O 1
ATOM 693 N N . VAL A 1 91 ? -2.848 -8.465 13.303 1.00 90.94 91 VAL A N 1
ATOM 694 C CA . VAL A 1 91 ? -3.561 -9.305 12.343 1.00 90.94 91 VAL A CA 1
ATOM 695 C C . VAL A 1 91 ? -3.328 -8.745 10.948 1.00 90.94 91 VAL A C 1
ATOM 697 O O . VAL A 1 91 ? -3.586 -7.570 10.698 1.00 90.94 91 VAL A O 1
ATOM 700 N N . PHE A 1 92 ? -2.846 -9.597 10.046 1.00 93.56 92 PHE A N 1
ATOM 701 C CA . PHE A 1 92 ? -2.649 -9.272 8.636 1.00 93.56 92 PHE A CA 1
ATOM 702 C C . PHE A 1 92 ? -3.811 -9.848 7.832 1.00 93.56 92 PHE A C 1
ATOM 704 O O . PHE A 1 92 ? -3.902 -11.060 7.643 1.00 93.56 92 PHE A O 1
ATOM 711 N N . GLU A 1 93 ? -4.692 -8.982 7.347 1.00 93.56 93 GLU A N 1
ATOM 712 C CA . GLU A 1 93 ? -5.785 -9.355 6.455 1.00 93.56 93 GLU A CA 1
ATOM 713 C C . GLU A 1 93 ? -5.369 -9.082 5.008 1.00 93.56 93 GLU A C 1
ATOM 715 O O . GLU A 1 93 ? -4.982 -7.961 4.676 1.00 93.56 93 GLU A O 1
ATOM 720 N N . LYS A 1 94 ? -5.419 -10.103 4.144 1.00 93.81 94 LYS A N 1
ATOM 721 C CA . LYS A 1 94 ? -5.163 -9.928 2.709 1.00 93.81 94 LYS A CA 1
ATOM 722 C C . LYS A 1 94 ? -6.399 -9.318 2.042 1.00 93.81 94 LYS A C 1
ATOM 724 O O . LYS A 1 94 ? -7.505 -9.797 2.278 1.00 93.81 94 LYS A O 1
ATOM 729 N N . ILE A 1 95 ? -6.179 -8.294 1.219 1.00 91.94 95 ILE A N 1
ATOM 730 C CA . ILE A 1 95 ? -7.207 -7.555 0.466 1.00 91.94 95 ILE A CA 1
ATOM 731 C C . ILE A 1 95 ? -7.258 -8.030 -0.986 1.00 91.94 95 ILE A C 1
ATOM 733 O O . ILE A 1 95 ? -6.170 -8.191 -1.594 1.00 91.94 95 ILE A O 1
#

Secondary structure (DSSP, 8-state):
---HHHHHHTT-HHHHHHHHHHHHTS---EEEEEEESS-GGGTGGGGSSSHHHHHHHHHHHHHHHHHHHHHH-TT-EEEEEEEEE-SS-EEEEE-

InterPro domains:
  IPR036874 Carbonic anhydrase superfamily [SSF53056] (14-59)

Sequence (95 aa):
MAGGAKAVLDSTETVLKAIEIFATKHHGRKIIILSHRDCGAYGGIKAFKSPEDEKNKLTKDLISAKKIIGEKFTALEVDLYFLDSNGEKIVFEKI

pLDDT: mean 90.82, std 7.51, range [50.88, 97.12]